Protein AF-A0A5S9M652-F1 (afdb_monomer_lite)

InterPro domains:
  IPR029061 Thiamin diphosphate-binding fold [SSF52518] (1-47)

pLDDT: mean 84.75, std 9.33, range [55.0, 95.31]

Secondary structure (DSSP, 8-state):
-----HHHHHHHHHHHHHHH-SS--EEESS-STT--TT-TTTTHHHH-TTEEE--S-HHHHHHHHHHHHHHHHHHT-

Radius of gyration: 13.65 Å; chains: 1; bounding box: 24×40×26 Å

Sequence (77 aa):
MAQMTMIQAITDALRTELKNDENVLVFGEDVGKNGGVFRATEGLQKSLVRIVYSILHLLNLVLAVLLLALDYKNSAR

Structure (mmCIF, N/CA/C/O backbone):
data_AF-A0A5S9M652-F1
#
_entry.id   AF-A0A5S9M652-F1
#
loop_
_atom_site.group_PDB
_atom_site.id
_atom_site.type_symbol
_atom_site.label_atom_id
_atom_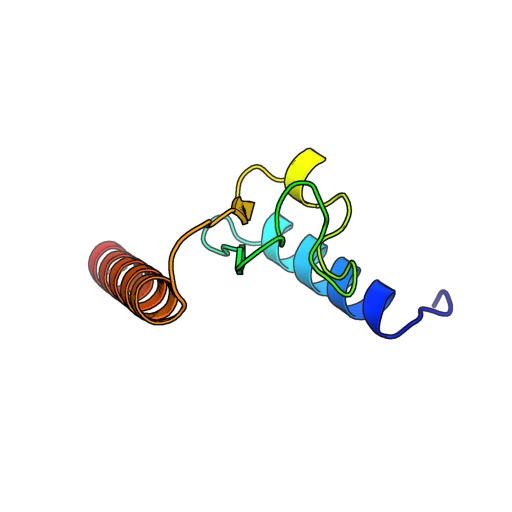site.label_alt_id
_atom_site.label_comp_id
_atom_site.label_asym_id
_atom_site.label_entity_id
_atom_site.label_seq_id
_atom_site.pdbx_PDB_ins_code
_atom_site.Cartn_x
_atom_site.Cartn_y
_atom_site.Cartn_z
_atom_site.occupancy
_atom_site.B_iso_or_equiv
_atom_site.auth_seq_id
_atom_site.auth_comp_id
_atom_site.auth_asym_id
_atom_site.auth_atom_id
_atom_site.pdbx_PDB_model_num
ATOM 1 N N . MET A 1 1 ? -2.170 -20.671 9.691 1.00 67.12 1 MET A N 1
ATOM 2 C CA . MET A 1 1 ? -1.766 -19.476 8.917 1.00 67.12 1 MET A CA 1
ATOM 3 C C . MET A 1 1 ? -1.134 -19.954 7.625 1.00 67.12 1 MET A C 1
ATOM 5 O O . MET A 1 1 ? -0.437 -20.961 7.669 1.00 67.12 1 MET A O 1
ATOM 9 N N . ALA A 1 2 ? -1.409 -19.305 6.494 1.00 79.88 2 ALA A N 1
ATOM 10 C CA . ALA A 1 2 ? -0.723 -19.637 5.247 1.00 79.88 2 ALA A CA 1
ATOM 11 C C . ALA A 1 2 ? 0.766 -19.275 5.371 1.00 79.88 2 ALA A C 1
ATOM 13 O O . ALA A 1 2 ? 1.102 -18.256 5.972 1.00 79.88 2 ALA A O 1
ATOM 14 N N . GLN A 1 3 ? 1.654 -20.112 4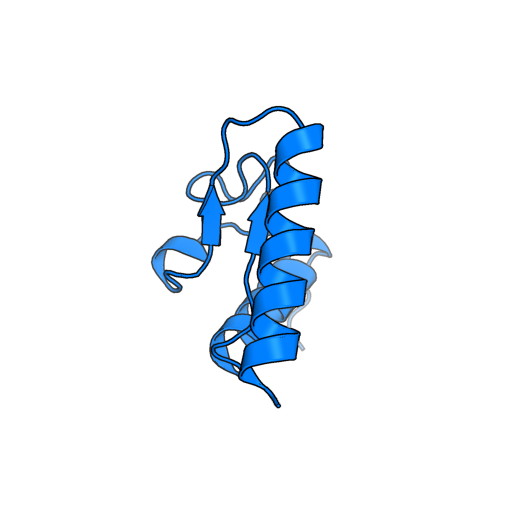.838 1.00 89.44 3 GLN A N 1
ATOM 15 C CA . GLN A 1 3 ? 3.080 -19.804 4.811 1.00 89.44 3 GLN A CA 1
ATOM 16 C C . GLN A 1 3 ? 3.321 -18.684 3.790 1.00 89.44 3 GLN A C 1
ATOM 18 O O . GLN A 1 3 ? 2.962 -18.824 2.623 1.00 89.44 3 GLN A O 1
ATOM 23 N N . MET A 1 4 ? 3.902 -17.574 4.242 1.00 93.31 4 MET A N 1
ATOM 24 C CA . MET A 1 4 ? 4.194 -16.401 3.418 1.00 93.31 4 MET A CA 1
ATOM 25 C C . MET A 1 4 ? 5.699 -16.184 3.320 1.00 93.31 4 MET A C 1
ATOM 27 O O . MET A 1 4 ? 6.435 -16.381 4.289 1.00 93.31 4 MET A O 1
ATOM 31 N N . THR A 1 5 ? 6.161 -15.735 2.155 1.00 95.31 5 THR A N 1
ATOM 32 C CA . THR A 1 5 ? 7.488 -15.128 2.042 1.00 95.31 5 THR A CA 1
ATOM 33 C C . THR A 1 5 ? 7.501 -13.780 2.764 1.00 95.31 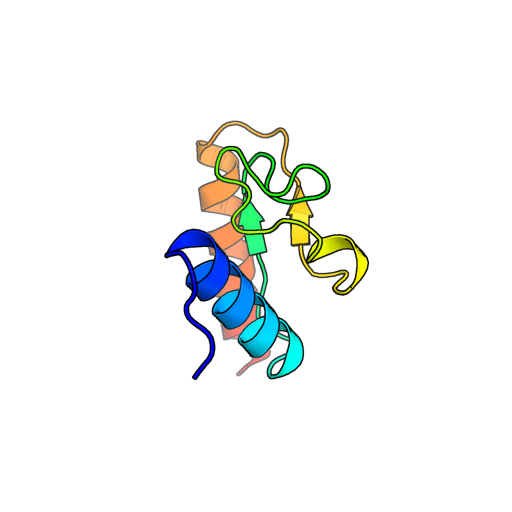5 THR A C 1
ATOM 35 O O . THR A 1 5 ? 6.458 -13.162 2.977 1.00 95.31 5 THR A O 1
ATOM 38 N N . MET A 1 6 ? 8.690 -13.281 3.107 1.00 94.56 6 MET A N 1
ATOM 39 C CA . MET A 1 6 ? 8.827 -11.966 3.744 1.00 94.56 6 MET A CA 1
ATOM 40 C C . MET A 1 6 ? 8.177 -10.850 2.912 1.00 94.56 6 MET A C 1
ATOM 42 O O . MET A 1 6 ? 7.478 -10.005 3.459 1.00 94.56 6 MET A O 1
ATOM 46 N N . ILE A 1 7 ? 8.351 -10.876 1.586 1.00 94.25 7 ILE A N 1
ATOM 47 C CA . ILE A 1 7 ? 7.742 -9.887 0.684 1.00 94.25 7 ILE A CA 1
ATOM 48 C C . ILE A 1 7 ? 6.216 -9.981 0.740 1.00 94.25 7 ILE A C 1
ATOM 50 O O . ILE A 1 7 ? 5.558 -8.958 0.876 1.00 94.25 7 ILE A O 1
ATOM 54 N N . GLN A 1 8 ? 5.653 -11.193 0.716 1.00 93.50 8 GLN A N 1
ATOM 55 C CA . GLN A 1 8 ? 4.204 -11.385 0.826 1.00 93.50 8 GLN A CA 1
ATOM 56 C C . GLN A 1 8 ? 3.655 -10.867 2.158 1.00 93.50 8 GLN A C 1
ATOM 58 O O . GLN A 1 8 ? 2.616 -10.214 2.162 1.00 93.50 8 GLN A O 1
ATOM 63 N N . ALA A 1 9 ? 4.366 -11.105 3.264 1.00 95.19 9 ALA A N 1
ATOM 64 C CA . ALA A 1 9 ? 3.980 -10.591 4.575 1.00 95.19 9 ALA A CA 1
ATOM 65 C C . ALA A 1 9 ? 4.008 -9.051 4.619 1.00 95.19 9 ALA A C 1
ATOM 67 O O . ALA A 1 9 ? 3.084 -8.435 5.143 1.00 95.19 9 ALA A O 1
ATOM 68 N N . ILE A 1 10 ? 5.022 -8.420 4.013 1.00 94.75 10 ILE A N 1
ATOM 69 C CA . ILE A 1 10 ? 5.106 -6.954 3.901 1.00 94.75 10 ILE A CA 1
ATOM 70 C C . ILE A 1 10 ? 3.955 -6.407 3.047 1.00 94.75 10 ILE A C 1
ATOM 72 O O . ILE A 1 10 ? 3.279 -5.467 3.460 1.00 94.75 10 ILE A O 1
ATOM 76 N N . THR A 1 11 ? 3.696 -6.997 1.876 1.00 94.38 11 THR A N 1
ATOM 77 C CA . THR A 1 11 ? 2.589 -6.583 1.001 1.00 94.38 11 THR A CA 1
ATOM 78 C C . THR A 1 11 ? 1.236 -6.704 1.701 1.00 94.38 11 THR A C 1
ATOM 80 O O . THR A 1 11 ? 0.380 -5.835 1.529 1.00 94.38 11 THR A O 1
ATOM 83 N N . ASP A 1 12 ? 1.031 -7.763 2.487 1.00 94.44 12 ASP A N 1
ATOM 84 C CA . ASP A 1 12 ? -0.214 -7.993 3.223 1.00 94.44 12 ASP A CA 1
ATOM 85 C C . ASP A 1 12 ? -0.398 -7.002 4.382 1.00 94.44 12 ASP A C 1
ATOM 87 O O . ASP A 1 12 ? -1.480 -6.434 4.546 1.00 94.44 12 ASP A O 1
ATOM 91 N N . ALA A 1 13 ? 0.676 -6.697 5.117 1.00 94.31 13 ALA A N 1
ATOM 92 C CA . ALA A 1 13 ? 0.666 -5.660 6.146 1.00 94.31 13 ALA A CA 1
ATOM 93 C C . ALA A 1 13 ? 0.334 -4.280 5.553 1.00 94.31 13 ALA A C 1
ATOM 95 O O . ALA A 1 13 ? -0.583 -3.608 6.023 1.00 94.31 13 ALA A O 1
ATOM 96 N N . LEU A 1 14 ? 1.002 -3.891 4.459 1.00 93.88 14 LEU A N 1
ATOM 97 C CA . LEU A 1 14 ? 0.727 -2.627 3.763 1.00 93.88 14 LEU A CA 1
ATOM 98 C C . LEU A 1 14 ? -0.715 -2.557 3.257 1.00 93.88 14 LEU A C 1
ATOM 100 O O . LEU A 1 14 ? -1.372 -1.527 3.386 1.00 93.88 14 LEU A O 1
ATOM 104 N N . ARG A 1 15 ? -1.226 -3.655 2.692 1.00 94.00 15 ARG A N 1
ATOM 105 C CA . ARG A 1 15 ? -2.617 -3.750 2.237 1.00 94.00 15 ARG A CA 1
ATOM 106 C C . ARG A 1 15 ? -3.603 -3.552 3.380 1.00 94.00 15 ARG A C 1
ATOM 108 O O . ARG A 1 15 ? -4.637 -2.925 3.168 1.00 94.00 15 ARG A O 1
ATOM 115 N N . THR A 1 16 ? -3.314 -4.138 4.535 1.00 94.62 16 THR A N 1
ATOM 116 C CA . THR A 1 16 ? -4.173 -4.073 5.716 1.00 94.62 16 THR A CA 1
ATOM 117 C C . THR A 1 16 ? -4.239 -2.644 6.240 1.00 94.62 16 THR A C 1
ATOM 119 O O . THR A 1 16 ? -5.328 -2.086 6.327 1.00 94.62 16 THR A O 1
ATOM 122 N N . GLU A 1 17 ? -3.093 -1.997 6.448 1.00 94.44 17 GLU A N 1
ATOM 123 C CA . GLU A 1 17 ? -3.051 -0.615 6.944 1.00 94.44 17 GLU A CA 1
ATOM 124 C C . GLU A 1 17 ? -3.662 0.385 5.957 1.00 94.44 17 GLU A C 1
ATOM 126 O O . GLU A 1 17 ? -4.456 1.237 6.348 1.00 94.44 17 GLU A O 1
ATOM 131 N N . LEU A 1 18 ? -3.396 0.232 4.654 1.00 92.88 18 LEU A N 1
ATOM 132 C CA . LEU A 1 18 ? -4.018 1.074 3.627 1.00 92.88 18 LEU A CA 1
ATOM 133 C C . LEU A 1 18 ? -5.542 0.904 3.542 1.00 92.88 18 LEU A C 1
ATOM 135 O O . LEU A 1 18 ? -6.215 1.794 3.028 1.00 92.88 18 LEU A O 1
ATOM 139 N N . LYS A 1 19 ? -6.098 -0.226 3.988 1.00 92.38 19 LYS A N 1
ATOM 140 C CA . LYS A 1 19 ? -7.553 -0.415 4.072 1.00 92.38 19 LYS A CA 1
ATOM 141 C C . LYS A 1 19 ? -8.141 0.129 5.368 1.00 92.38 19 LYS A C 1
ATOM 143 O O . LYS A 1 19 ? -9.283 0.571 5.351 1.00 92.38 19 LYS A O 1
ATOM 148 N N . ASN A 1 20 ? -7.397 0.039 6.465 1.00 94.62 20 ASN A N 1
ATOM 149 C CA . ASN A 1 20 ? -7.889 0.364 7.800 1.00 94.62 20 ASN A CA 1
ATOM 150 C C . ASN A 1 20 ? -7.916 1.869 8.073 1.00 94.62 20 ASN A C 1
ATOM 152 O O . ASN A 1 20 ? -8.812 2.345 8.762 1.00 94.62 20 ASN A O 1
ATOM 156 N N . ASP A 1 21 ? -6.945 2.605 7.542 1.00 92.06 21 ASP A N 1
ATOM 157 C CA . ASP A 1 21 ? -6.815 4.045 7.742 1.00 92.06 21 ASP A CA 1
ATOM 158 C C . ASP A 1 21 ? -6.719 4.725 6.377 1.00 92.06 21 ASP A C 1
ATOM 160 O O . ASP A 1 21 ? -5.988 4.246 5.510 1.00 92.06 21 ASP A O 1
ATOM 164 N N . GLU A 1 22 ? -7.454 5.823 6.173 1.00 89.12 22 GLU A N 1
ATOM 165 C CA . GLU A 1 22 ? -7.463 6.647 4.953 1.00 89.12 22 GLU A CA 1
ATOM 166 C C . GLU A 1 22 ? -6.289 7.644 4.881 1.00 89.12 22 GLU A C 1
ATOM 168 O O . GLU A 1 22 ? -5.991 8.178 3.809 1.00 89.12 22 GLU A O 1
ATOM 173 N N . ASN A 1 23 ? -5.537 7.809 5.972 1.00 88.38 23 ASN A N 1
ATOM 174 C CA . ASN A 1 23 ? -4.391 8.722 6.061 1.00 88.38 23 ASN A CA 1
ATOM 175 C C . ASN A 1 23 ? -3.039 8.066 5.733 1.00 88.38 23 ASN A C 1
ATOM 177 O O . ASN A 1 23 ? -2.070 8.750 5.412 1.00 88.38 23 ASN A O 1
ATOM 181 N N . VAL A 1 24 ? -2.956 6.733 5.761 1.00 90.00 24 VAL A N 1
ATOM 182 C CA . VAL A 1 24 ? -1.761 5.966 5.358 1.00 90.00 24 VAL A CA 1
ATOM 183 C C . VAL A 1 24 ? -1.411 6.192 3.878 1.00 90.00 24 VAL A C 1
ATOM 185 O O . VAL A 1 24 ? -2.227 6.052 2.976 1.00 90.00 24 VAL A O 1
ATOM 188 N N . LEU A 1 25 ? -0.175 6.525 3.560 1.00 89.06 25 LEU A N 1
ATOM 189 C CA . LEU A 1 25 ? 0.218 6.732 2.168 1.00 89.06 25 LEU A CA 1
ATOM 190 C C . LEU A 1 25 ? 1.507 5.975 1.893 1.00 89.06 25 LEU A C 1
ATOM 192 O O . LEU A 1 25 ? 2.366 5.863 2.767 1.00 89.06 25 LEU A O 1
ATOM 196 N N . VAL A 1 26 ? 1.646 5.464 0.670 1.00 88.81 26 VAL A N 1
ATOM 197 C CA . VAL A 1 26 ? 2.883 4.815 0.227 1.00 88.81 26 VAL A CA 1
ATOM 198 C C . VAL A 1 26 ? 3.509 5.648 -0.879 1.00 88.81 26 VAL A C 1
ATOM 200 O O . VAL A 1 26 ? 2.904 5.879 -1.927 1.00 88.81 26 VAL A O 1
ATOM 203 N N . PHE A 1 27 ? 4.746 6.068 -0.633 1.00 86.88 27 PHE A N 1
ATOM 204 C CA . PHE A 1 27 ? 5.556 6.869 -1.541 1.00 86.88 27 PHE A CA 1
ATOM 205 C C . PHE A 1 27 ? 6.899 6.192 -1.772 1.00 86.88 27 PHE A C 1
ATOM 207 O O . PHE A 1 27 ? 7.487 5.620 -0.855 1.00 86.88 27 PHE A O 1
ATOM 214 N N . GLY A 1 28 ? 7.396 6.283 -2.998 1.00 84.12 28 GLY A N 1
ATOM 215 C CA . GLY A 1 28 ? 8.676 5.701 -3.363 1.00 84.12 28 GLY A CA 1
ATOM 216 C C . GLY A 1 28 ? 8.937 5.778 -4.858 1.00 84.12 28 GLY A C 1
ATOM 217 O O . GLY A 1 28 ? 8.035 6.018 -5.664 1.00 84.12 28 GLY A O 1
ATOM 218 N N . GLU A 1 29 ? 10.187 5.547 -5.225 1.00 84.88 29 GLU A N 1
ATOM 219 C CA . GLU A 1 29 ? 10.550 5.272 -6.609 1.00 84.88 29 GLU A CA 1
ATOM 220 C C . GLU A 1 29 ? 10.036 3.876 -6.986 1.00 84.88 29 GLU A C 1
ATOM 222 O O . GLU A 1 29 ? 10.145 2.922 -6.213 1.00 84.88 29 GLU A O 1
ATOM 227 N N . ASP A 1 30 ? 9.396 3.763 -8.147 1.00 87.56 30 ASP A N 1
ATOM 228 C CA . ASP A 1 30 ? 8.853 2.510 -8.684 1.00 87.56 30 ASP A CA 1
ATOM 229 C C . ASP A 1 30 ? 7.770 1.772 -7.880 1.00 87.56 30 ASP A C 1
ATOM 231 O O . ASP A 1 30 ? 7.233 0.769 -8.355 1.00 87.56 30 ASP A O 1
ATOM 235 N N . VAL A 1 31 ? 7.331 2.290 -6.731 1.00 89.38 31 VAL A N 1
ATOM 236 C CA . VAL A 1 31 ? 6.344 1.618 -5.859 1.00 89.38 31 VAL A CA 1
ATOM 237 C C . VAL A 1 31 ? 4.912 1.585 -6.406 1.00 89.38 31 VAL A C 1
ATOM 239 O O . VAL A 1 31 ? 4.070 0.892 -5.842 1.00 89.38 31 VAL A O 1
ATOM 242 N N . GLY A 1 32 ? 4.619 2.319 -7.482 1.00 86.12 32 GLY A N 1
ATOM 243 C CA . GLY A 1 32 ? 3.305 2.347 -8.132 1.00 86.12 32 GLY A CA 1
ATOM 244 C C . GLY A 1 32 ? 3.023 1.079 -8.945 1.00 86.12 32 GLY A C 1
ATOM 245 O O . GLY A 1 32 ? 2.921 -0.024 -8.410 1.00 86.12 32 GLY A O 1
ATOM 246 N N . LYS A 1 33 ? 2.903 1.222 -10.269 1.00 84.31 33 LYS A N 1
ATOM 247 C CA . LYS A 1 33 ? 2.462 0.134 -11.158 1.00 84.31 33 LYS A CA 1
ATOM 248 C C . LYS A 1 33 ? 3.411 -1.067 -11.147 1.00 84.31 33 LYS A C 1
ATOM 250 O O . LYS A 1 33 ? 2.949 -2.198 -11.282 1.00 84.31 33 LYS A O 1
ATOM 255 N N . ASN A 1 34 ? 4.710 -0.814 -10.981 1.00 85.44 34 ASN A N 1
ATOM 256 C CA . ASN A 1 34 ? 5.751 -1.842 -10.981 1.00 85.44 34 ASN A CA 1
ATOM 257 C C . ASN A 1 34 ? 5.815 -2.617 -9.652 1.00 85.44 34 ASN A C 1
ATOM 259 O O . ASN A 1 34 ? 6.289 -3.748 -9.634 1.00 85.44 34 ASN A O 1
ATOM 263 N N . GLY A 1 35 ? 5.310 -2.045 -8.551 1.00 86.31 35 GLY A N 1
ATOM 264 C CA . GLY A 1 35 ? 5.362 -2.664 -7.223 1.00 86.31 35 GLY A CA 1
ATOM 265 C C . GLY A 1 35 ? 6.708 -2.513 -6.497 1.00 86.31 35 GLY A C 1
ATOM 266 O O . GLY A 1 35 ? 6.942 -3.186 -5.492 1.00 86.31 35 GLY A O 1
ATOM 267 N N . GLY A 1 36 ? 7.595 -1.654 -7.001 1.00 87.88 36 GLY A N 1
ATOM 268 C CA . GLY A 1 36 ? 8.968 -1.476 -6.532 1.00 87.88 36 GLY A CA 1
ATOM 269 C C . GLY A 1 36 ? 9.916 -2.582 -7.005 1.00 87.88 36 GLY A C 1
ATOM 270 O O . GLY A 1 36 ? 9.492 -3.646 -7.453 1.00 87.88 36 GLY A O 1
ATOM 271 N N . VAL A 1 37 ? 11.224 -2.350 -6.855 1.00 89.81 37 VAL A N 1
ATOM 272 C CA . VAL A 1 37 ? 12.287 -3.286 -7.287 1.00 89.81 37 VAL A CA 1
ATOM 273 C C . VAL A 1 37 ? 12.140 -4.672 -6.641 1.00 89.81 37 VAL A C 1
ATOM 275 O O . VAL A 1 37 ? 12.381 -5.693 -7.279 1.00 89.81 37 VAL A O 1
ATOM 278 N N . PHE A 1 38 ? 11.675 -4.716 -5.391 1.00 91.38 38 PHE A N 1
ATOM 279 C CA . PHE A 1 38 ? 11.430 -5.956 -4.646 1.00 91.38 38 PHE A CA 1
ATOM 280 C C . PHE A 1 38 ? 9.981 -6.458 -4.721 1.00 91.38 38 PHE A C 1
ATOM 282 O O . PHE A 1 38 ? 9.648 -7.434 -4.054 1.00 91.38 38 PHE A O 1
ATOM 289 N N . ARG A 1 39 ? 9.109 -5.804 -5.501 1.00 91.44 39 ARG A N 1
ATOM 290 C CA . ARG A 1 39 ? 7.681 -6.154 -5.649 1.00 91.44 39 ARG A CA 1
ATOM 291 C C . ARG A 1 39 ? 6.870 -6.112 -4.343 1.00 91.44 39 ARG A C 1
ATOM 293 O O . ARG A 1 39 ? 5.809 -6.719 -4.248 1.00 91.44 39 ARG A O 1
ATOM 300 N N . ALA A 1 40 ? 7.330 -5.363 -3.342 1.00 93.12 40 ALA A N 1
ATOM 301 C CA . ALA A 1 40 ? 6.663 -5.246 -2.044 1.00 93.12 40 ALA A CA 1
ATOM 302 C C . ALA A 1 40 ? 5.295 -4.544 -2.115 1.00 93.12 40 ALA A C 1
ATOM 304 O O . ALA A 1 40 ? 4.430 -4.805 -1.279 1.00 93.12 40 ALA A O 1
ATOM 305 N N . THR A 1 41 ? 5.068 -3.687 -3.112 1.00 92.62 41 THR A N 1
ATOM 306 C CA . THR A 1 41 ? 3.791 -2.977 -3.312 1.00 92.62 41 THR A CA 1
ATOM 307 C C . THR A 1 41 ? 3.013 -3.493 -4.519 1.00 92.62 41 THR A C 1
ATOM 309 O O . THR A 1 41 ? 2.081 -2.843 -5.002 1.00 92.62 41 THR A O 1
ATOM 312 N N . GLU A 1 42 ? 3.374 -4.674 -5.025 1.00 91.56 42 GLU A N 1
ATOM 313 C CA . GLU A 1 42 ? 2.755 -5.235 -6.216 1.00 91.56 42 GLU A CA 1
ATOM 314 C C . GLU A 1 42 ? 1.233 -5.371 -6.073 1.00 91.56 42 GLU A C 1
ATOM 316 O O . GLU A 1 42 ? 0.697 -5.899 -5.097 1.00 91.56 42 GLU A O 1
ATOM 321 N N . GLY A 1 43 ? 0.519 -4.883 -7.089 1.00 88.38 43 GLY A N 1
ATOM 322 C CA . GLY A 1 43 ? -0.935 -4.974 -7.173 1.00 88.38 43 GLY A CA 1
ATOM 323 C C . GLY A 1 43 ? -1.686 -4.047 -6.217 1.00 88.38 43 GLY A C 1
ATOM 324 O O . GLY A 1 43 ? -2.880 -3.845 -6.427 1.00 88.38 43 GLY A O 1
ATOM 325 N N . LEU A 1 44 ? -1.017 -3.426 -5.238 1.00 89.56 44 LEU A N 1
ATOM 326 C CA . LEU A 1 44 ? -1.675 -2.557 -4.266 1.00 89.56 44 LEU A CA 1
ATOM 327 C C . LEU A 1 44 ? -2.272 -1.316 -4.938 1.00 89.56 44 LEU A C 1
ATOM 329 O O . LEU A 1 44 ? -3.425 -1.002 -4.662 1.00 89.56 44 LEU A O 1
ATOM 333 N N . GLN A 1 45 ? -1.567 -0.693 -5.894 1.00 85.31 45 GLN A N 1
ATOM 334 C CA . GLN A 1 45 ? -2.050 0.510 -6.591 1.00 85.31 45 GLN A CA 1
ATOM 335 C C . GLN A 1 45 ? -3.348 0.267 -7.382 1.00 85.31 45 GLN A C 1
ATOM 337 O O . GLN A 1 45 ? -4.177 1.161 -7.515 1.00 85.31 45 GLN A O 1
ATOM 342 N N . LYS A 1 46 ? -3.557 -0.952 -7.902 1.00 83.06 46 LYS A N 1
ATOM 343 C CA . LYS A 1 46 ? -4.790 -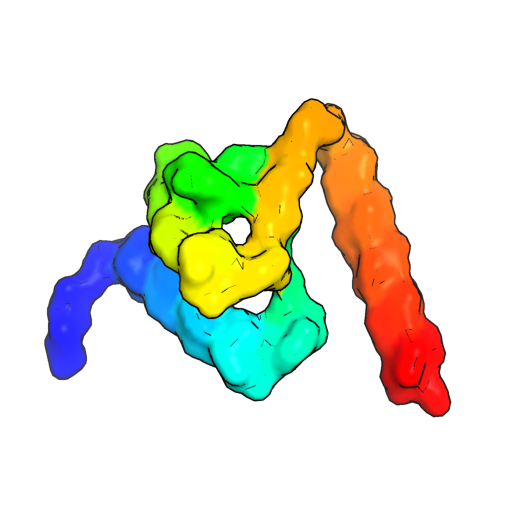1.286 -8.639 1.00 83.06 46 LYS A CA 1
ATOM 344 C C . LYS A 1 46 ? -6.018 -1.265 -7.733 1.00 83.06 46 LYS A C 1
ATOM 346 O O . LYS A 1 46 ? -7.106 -0.934 -8.186 1.00 83.06 46 LYS A O 1
ATOM 351 N N . SER A 1 47 ? -5.837 -1.660 -6.478 1.00 76.25 47 SER A N 1
ATOM 352 C CA . SER A 1 47 ? -6.894 -1.726 -5.468 1.00 76.25 47 SER A CA 1
ATOM 353 C C . SER A 1 47 ? -6.989 -0.470 -4.600 1.00 76.25 47 SER A C 1
ATOM 355 O O . SER A 1 47 ? -8.018 -0.251 -3.972 1.00 76.25 47 SER A O 1
ATOM 357 N N . LEU A 1 48 ? -5.916 0.320 -4.518 1.00 76.31 48 LEU A N 1
ATOM 358 C CA . LEU A 1 48 ? -5.754 1.408 -3.560 1.00 76.31 48 LEU A CA 1
ATOM 359 C C . LEU A 1 48 ? -5.096 2.599 -4.265 1.00 76.31 48 LEU A C 1
ATOM 361 O O . LEU A 1 48 ? -3.941 2.538 -4.676 1.00 76.31 48 LEU A O 1
ATOM 365 N N . VAL A 1 49 ? -5.833 3.704 -4.378 1.00 73.81 49 VAL A N 1
ATOM 366 C CA . VAL A 1 49 ? -5.429 4.907 -5.138 1.00 73.81 49 VAL A CA 1
ATOM 367 C C . VAL A 1 49 ? -4.297 5.693 -4.444 1.00 73.81 49 VAL A C 1
ATOM 369 O O . VAL A 1 49 ? -3.687 6.583 -5.024 1.00 73.81 49 VAL A O 1
ATOM 372 N N . ARG A 1 50 ? -3.963 5.328 -3.203 1.00 80.75 50 ARG A N 1
ATOM 373 C CA . ARG A 1 50 ? -3.069 6.048 -2.278 1.00 80.75 50 ARG A CA 1
ATOM 374 C C . ARG A 1 50 ? -1.589 5.647 -2.375 1.00 80.75 50 ARG A C 1
ATOM 376 O O . ARG A 1 50 ? -0.829 5.805 -1.421 1.00 80.75 50 ARG A O 1
ATOM 383 N N . ILE A 1 51 ? -1.180 5.130 -3.535 1.00 75.19 51 ILE A N 1
ATOM 384 C CA . ILE A 1 51 ? 0.219 4.809 -3.846 1.00 75.19 51 ILE A CA 1
ATOM 385 C C . ILE A 1 51 ? 0.715 5.750 -4.931 1.00 75.19 51 ILE A C 1
ATOM 387 O O . ILE A 1 51 ? 0.238 5.713 -6.070 1.00 75.19 51 ILE A O 1
ATOM 391 N N . VAL A 1 52 ? 1.692 6.574 -4.570 1.00 75.12 52 VAL A N 1
ATOM 392 C CA . VAL A 1 52 ? 2.193 7.644 -5.427 1.00 75.12 52 VAL A CA 1
ATOM 393 C C . VAL A 1 52 ? 3.573 7.279 -5.958 1.00 75.12 52 VAL A C 1
ATOM 395 O O . VAL A 1 52 ? 4.497 6.961 -5.209 1.00 75.12 52 VAL A O 1
ATOM 398 N N . TYR A 1 53 ? 3.687 7.331 -7.281 1.00 70.12 53 TYR A N 1
ATOM 399 C CA . TYR A 1 53 ? 4.923 7.122 -8.023 1.00 70.12 53 TYR A CA 1
ATOM 400 C C . TYR A 1 53 ? 5.689 8.443 -8.141 1.00 70.12 53 TYR A C 1
ATOM 402 O O . TYR A 1 53 ? 5.083 9.473 -8.441 1.00 70.12 53 TYR A O 1
ATOM 410 N N . SER A 1 54 ? 7.009 8.417 -7.956 1.00 65.88 54 SER A N 1
ATOM 411 C CA . SER A 1 54 ? 7.869 9.587 -8.152 1.00 65.88 54 SER A CA 1
ATOM 412 C C . SER A 1 54 ? 9.033 9.269 -9.090 1.00 65.88 54 SER A C 1
ATOM 414 O O . SER A 1 54 ? 9.687 8.245 -8.928 1.00 65.88 54 SER A O 1
ATOM 416 N N . ILE A 1 55 ? 9.294 10.179 -10.037 1.00 63.06 55 ILE A N 1
ATOM 417 C CA . ILE A 1 55 ? 10.493 10.215 -10.907 1.00 63.06 55 ILE A CA 1
ATOM 418 C C . ILE A 1 55 ? 11.585 11.123 -10.296 1.00 63.06 55 ILE A C 1
ATOM 420 O O . ILE A 1 55 ? 12.670 11.286 -10.849 1.00 63.06 55 ILE A O 1
ATOM 424 N N . LEU A 1 56 ? 11.319 11.784 -9.163 1.00 57.28 56 LEU A N 1
ATOM 425 C CA . LEU A 1 56 ? 12.231 12.800 -8.634 1.00 57.28 56 LEU A CA 1
ATOM 426 C C . LEU A 1 56 ? 13.443 12.193 -7.908 1.00 57.28 56 LEU A C 1
ATOM 428 O O . LEU A 1 56 ? 13.319 11.218 -7.173 1.00 57.28 56 LEU A O 1
ATOM 432 N N . HIS A 1 57 ? 14.590 12.874 -8.031 1.00 69.00 57 HIS A N 1
ATOM 433 C CA . HIS A 1 57 ? 15.797 12.651 -7.223 1.00 69.00 57 HIS A CA 1
ATOM 434 C C . HIS A 1 57 ? 15.467 12.505 -5.724 1.00 69.00 57 HIS A C 1
ATOM 436 O O . HIS A 1 57 ? 14.675 13.288 -5.193 1.00 69.00 57 HIS A O 1
ATOM 442 N N . LEU A 1 58 ? 16.144 11.571 -5.035 1.00 66.81 58 LEU A N 1
ATOM 443 C CA . LEU A 1 58 ? 15.936 11.203 -3.619 1.00 66.81 58 LEU A CA 1
ATOM 444 C C . LEU A 1 58 ? 15.677 12.387 -2.666 1.00 66.81 58 LEU A C 1
ATOM 446 O O . LEU A 1 58 ? 14.818 12.298 -1.791 1.00 66.81 58 LEU A O 1
ATOM 450 N N . LEU A 1 59 ? 16.400 13.500 -2.841 1.00 71.44 59 LEU A N 1
ATOM 451 C CA . LEU A 1 59 ? 16.273 14.708 -2.014 1.00 71.44 59 LEU A CA 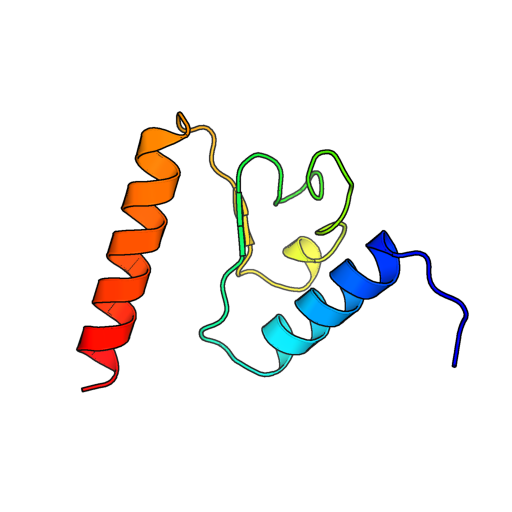1
ATOM 452 C C . LEU A 1 59 ? 14.848 15.280 -1.997 1.00 71.44 59 LEU A C 1
ATOM 454 O O . LEU A 1 59 ? 14.359 15.710 -0.954 1.00 71.44 59 LEU A O 1
ATOM 458 N N . ASN A 1 60 ? 14.154 15.239 -3.131 1.00 76.62 60 ASN A N 1
ATOM 459 C CA . ASN A 1 60 ? 12.809 15.793 -3.245 1.00 76.62 60 ASN A CA 1
ATOM 460 C C . ASN A 1 60 ? 11.745 14.855 -2.665 1.00 76.62 60 ASN A C 1
ATOM 462 O O . ASN A 1 60 ? 10.695 15.320 -2.224 1.00 76.62 60 ASN A O 1
ATOM 466 N N . LEU A 1 61 ? 12.014 13.545 -2.629 1.00 78.62 61 LEU A N 1
ATOM 467 C CA . LEU A 1 61 ? 11.105 12.573 -2.027 1.00 78.62 61 LEU A CA 1
ATOM 468 C C . LEU A 1 61 ? 11.052 12.744 -0.506 1.00 78.62 61 LEU A C 1
ATOM 470 O O . LEU A 1 61 ? 9.968 12.785 0.069 1.00 78.62 61 LEU A O 1
ATOM 474 N N . VAL A 1 62 ? 12.212 12.921 0.133 1.00 82.75 62 VAL A N 1
ATOM 475 C CA . VAL A 1 62 ? 12.288 13.179 1.581 1.00 82.75 62 VAL A CA 1
ATOM 476 C C . VAL A 1 62 ? 11.556 14.473 1.944 1.00 82.75 62 VAL A C 1
ATOM 478 O O . VAL A 1 62 ? 10.788 14.493 2.904 1.00 82.75 62 VAL A O 1
ATOM 481 N N . LEU A 1 63 ? 11.736 15.537 1.152 1.00 84.75 63 LEU A N 1
ATOM 482 C CA . LEU A 1 63 ? 11.037 16.804 1.372 1.00 84.75 63 LEU A CA 1
ATOM 483 C C . LEU A 1 63 ? 9.514 16.662 1.217 1.00 84.75 63 LEU A C 1
ATOM 485 O O . LEU A 1 63 ? 8.773 17.174 2.051 1.00 84.75 63 LEU A O 1
ATOM 489 N N . ALA A 1 64 ? 9.041 15.943 0.195 1.00 82.94 64 ALA A N 1
ATOM 490 C CA . ALA A 1 64 ? 7.611 15.713 -0.016 1.00 82.94 64 ALA A CA 1
ATOM 491 C C . ALA A 1 64 ? 6.969 14.940 1.148 1.00 82.94 64 ALA A C 1
ATOM 493 O O . ALA A 1 64 ? 5.905 15.328 1.630 1.00 82.94 64 ALA A O 1
ATOM 494 N N . VAL A 1 65 ? 7.640 13.893 1.644 1.00 83.88 65 VAL A N 1
ATOM 495 C CA . VAL A 1 65 ? 7.180 13.132 2.818 1.00 83.88 65 VAL A CA 1
ATOM 496 C C . VAL A 1 65 ? 7.114 14.029 4.053 1.00 83.88 65 VAL A C 1
ATOM 498 O O . VAL A 1 65 ? 6.133 13.981 4.793 1.00 83.88 65 VAL A O 1
ATOM 501 N N . LEU A 1 66 ? 8.119 14.886 4.260 1.00 87.62 66 LEU A N 1
ATOM 502 C CA . LEU A 1 66 ? 8.137 15.810 5.391 1.00 87.62 66 LEU A CA 1
ATOM 503 C C . LEU A 1 66 ? 6.986 16.823 5.319 1.00 87.62 66 LEU A C 1
ATOM 505 O O . LEU A 1 66 ? 6.322 17.056 6.325 1.00 87.62 66 LEU A O 1
ATOM 509 N N . LEU A 1 67 ? 6.726 17.399 4.143 1.00 87.69 67 LEU A N 1
ATOM 510 C CA . LEU A 1 67 ? 5.638 18.360 3.949 1.00 87.69 67 LEU A CA 1
ATOM 511 C C . LEU A 1 67 ? 4.265 17.730 4.202 1.00 87.69 67 LEU A C 1
ATOM 513 O O . LEU A 1 67 ? 3.460 18.321 4.914 1.00 87.69 67 LEU A O 1
ATOM 517 N N . LEU A 1 68 ? 4.021 16.518 3.697 1.00 87.00 68 LEU A N 1
ATOM 518 C CA . LEU A 1 68 ? 2.770 15.793 3.948 1.00 87.00 68 LEU A CA 1
ATOM 519 C C . LEU A 1 68 ? 2.598 15.435 5.427 1.00 87.00 68 LEU A C 1
ATOM 521 O O . LEU A 1 68 ? 1.504 15.555 5.970 1.00 87.00 68 LEU A O 1
ATOM 525 N N . ALA A 1 69 ? 3.678 15.042 6.107 1.00 86.31 69 ALA A N 1
ATOM 526 C CA . ALA A 1 69 ? 3.635 14.767 7.540 1.00 86.31 69 ALA A CA 1
ATOM 527 C C . ALA A 1 69 ? 3.343 16.034 8.368 1.00 86.31 69 ALA A C 1
ATOM 529 O O . ALA A 1 69 ? 2.629 15.972 9.372 1.00 86.31 69 ALA A O 1
ATOM 530 N N . LEU A 1 70 ? 3.884 17.186 7.956 1.00 89.12 70 LEU A N 1
ATOM 531 C CA . LEU A 1 70 ? 3.592 18.478 8.582 1.00 89.12 70 LEU A CA 1
ATOM 532 C C . LEU A 1 70 ? 2.139 18.905 8.352 1.00 89.12 70 LEU A C 1
ATOM 534 O O . LEU A 1 70 ? 1.494 19.356 9.298 1.00 89.12 70 LEU A O 1
ATOM 538 N N . ASP A 1 71 ? 1.626 18.732 7.134 1.00 87.56 71 ASP A N 1
ATOM 539 C CA . ASP A 1 71 ? 0.235 19.031 6.785 1.00 87.56 71 ASP A CA 1
ATOM 540 C C . ASP A 1 71 ? -0.743 18.163 7.587 1.00 87.56 71 ASP A C 1
ATOM 542 O O . ASP A 1 71 ? -1.628 18.688 8.263 1.00 87.56 71 ASP A O 1
ATOM 546 N N . TYR A 1 72 ? -0.490 16.851 7.655 1.00 86.00 72 TYR A N 1
ATOM 547 C CA . TYR A 1 72 ? -1.270 15.923 8.477 1.00 86.00 72 TYR A CA 1
ATOM 548 C C . TYR A 1 72 ? -1.333 16.364 9.947 1.00 86.00 72 TYR A C 1
ATOM 550 O O . TYR A 1 72 ? -2.402 16.405 10.557 1.00 86.00 72 TYR A O 1
ATOM 558 N N . LYS A 1 73 ? -0.192 16.770 10.521 1.00 82.75 73 LYS A N 1
ATOM 559 C CA . LYS A 1 73 ? -0.122 17.238 11.912 1.00 82.75 73 LYS A CA 1
ATOM 560 C C . LYS A 1 73 ? -0.868 18.558 12.142 1.00 82.75 73 LYS A C 1
ATOM 562 O O . LYS A 1 73 ? -1.365 18.773 13.246 1.00 82.75 73 LYS A O 1
ATOM 567 N N . ASN A 1 74 ? -0.915 19.440 11.145 1.00 82.06 74 ASN A N 1
ATOM 568 C CA . ASN A 1 74 ? -1.658 20.697 11.229 1.00 82.06 74 ASN A CA 1
ATOM 569 C C . ASN A 1 74 ? -3.163 20.496 11.029 1.00 82.06 74 ASN A C 1
ATOM 571 O O . ASN A 1 74 ? -3.930 21.173 11.700 1.00 82.06 74 ASN A O 1
ATOM 575 N N . SER A 1 75 ? -3.581 19.568 10.164 1.00 79.88 75 SER A N 1
ATOM 576 C CA . SER A 1 75 ? -4.998 19.255 9.938 1.00 79.88 75 SER A CA 1
ATOM 577 C C . SER A 1 75 ? -5.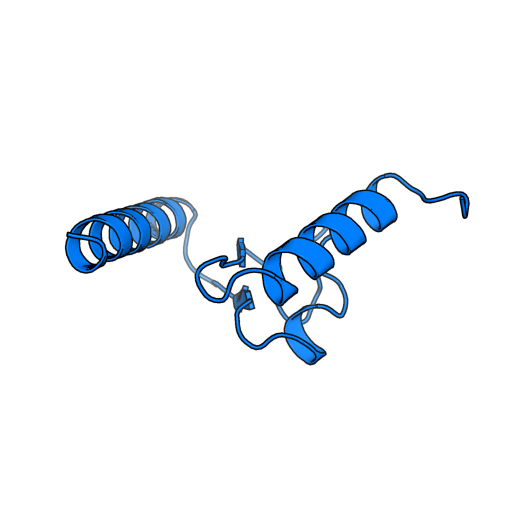635 18.451 11.078 1.00 79.88 75 SER A C 1
ATOM 579 O O . SER A 1 75 ? -6.854 18.457 11.211 1.00 79.88 75 SER A O 1
ATOM 581 N N . ALA A 1 76 ? -4.834 17.733 11.871 1.00 70.50 76 ALA A N 1
ATOM 582 C CA . ALA A 1 76 ? -5.293 16.962 13.029 1.00 70.50 76 ALA A CA 1
ATOM 583 C C . ALA A 1 76 ? -5.375 17.780 14.338 1.00 70.50 76 ALA A C 1
ATOM 585 O O . ALA A 1 76 ? -5.673 17.215 15.393 1.00 70.50 76 ALA A O 1
ATOM 586 N N . ARG A 1 77 ? -5.064 19.082 14.293 1.00 55.00 77 ARG A N 1
ATOM 587 C CA . ARG A 1 77 ? -5.283 20.045 15.384 1.00 55.00 77 ARG A CA 1
ATOM 588 C C . ARG A 1 77 ? -6.559 20.834 15.144 1.00 55.00 77 ARG A C 1
ATOM 590 O O . ARG A 1 77 ? -7.206 21.159 16.161 1.00 55.00 77 ARG A O 1
#

Foldseek 3Di:
DDDDDPLRVLCVVLLVVLVPDVLDAAEDACCADNNPPSVSNHPVCVVHVRYDHDPDDPVVRVVVVVVSVVVVVVVVD

Organism: Bacillus safensis (NCBI:txid561879)